Protein AF-A0A538UBH1-F1 (afdb_monomer_lite)

pLDDT: mean 86.29, std 11.15, range [47.81, 98.0]

InterPro domains:
  IPR027417 P-loop containing nucleoside triphosphate hydrolase [G3DSA:3.40.50.300] (1-69)
  IPR031322 Shikimate kinase/gluconokinase [PF01202] (2-63)

Secondary structure (DSSP, 8-state):
--HHHHHHHHGGGGGG-TT-SSHHHHHHHHHHHHHHHHHHT-S-----TT--HHHHHHHHHHHHHTT---

Radius of gyration: 14.11 Å; chains: 1; bounding box: 36×22×31 Å

Sequence (70 aa):
MSPHEAMRRVGHNAERRPLLTEAEAGLEALLRGREDAYRDAADLRVPTDGRTPAQVAQAVVQGLREGSVA

Organism: Eiseniibacteriota bacterium (NCBI:txid2212470)

Foldseek 3Di:
DDLVQVCVVCVVPLVVPPQCPVPRVSSVVVCVVCVVVCVVPDQDDDDCPPHDPVRRVVVVVVCVVVVRRD

Structure (mmCIF, N/CA/C/O backbone):
data_AF-A0A538UBH1-F1
#
_entry.id   AF-A0A538UBH1-F1
#
loop_
_atom_site.group_PDB
_atom_site.id
_atom_site.type_symbol
_atom_site.label_atom_id
_atom_site.label_alt_id
_atom_site.label_comp_id
_atom_site.label_asym_id
_atom_site.label_entity_id
_atom_site.label_seq_id
_atom_site.pdbx_PDB_ins_code
_atom_site.Cartn_x
_atom_site.Cartn_y
_atom_site.Cartn_z
_atom_site.occupancy
_atom_site.B_iso_or_equiv
_atom_site.auth_seq_id
_atom_site.auth_comp_id
_atom_site.auth_asym_id
_atom_site.auth_atom_id
_atom_site.pdbx_PDB_model_num
ATOM 1 N N . MET A 1 1 ? -3.491 2.664 -5.124 1.00 85.00 1 MET A N 1
ATOM 2 C CA . MET A 1 1 ? -2.174 3.321 -5.222 1.00 85.00 1 MET A CA 1
ATOM 3 C C . MET A 1 1 ? -1.839 3.434 -6.693 1.00 85.00 1 MET A C 1
ATOM 5 O O . MET A 1 1 ? -2.043 2.445 -7.386 1.00 85.00 1 MET A O 1
ATOM 9 N N . SER A 1 2 ? -1.377 4.583 -7.179 1.00 86.94 2 SER A N 1
ATOM 10 C CA . SER A 1 2 ? -0.949 4.703 -8.579 1.00 86.94 2 SER A CA 1
ATOM 11 C C . SER A 1 2 ? 0.354 3.928 -8.848 1.00 86.94 2 SER A C 1
ATOM 13 O O . SER A 1 2 ? 1.196 3.811 -7.951 1.00 86.94 2 SER A O 1
ATOM 15 N N . PRO A 1 3 ? 0.573 3.429 -10.081 1.00 86.00 3 PRO A N 1
ATOM 16 C CA . PRO A 1 3 ? 1.841 2.806 -10.468 1.00 86.00 3 PRO A CA 1
ATOM 17 C C . PRO A 1 3 ? 3.056 3.712 -10.227 1.00 86.00 3 PRO A C 1
ATOM 19 O O . PRO A 1 3 ? 4.075 3.250 -9.721 1.00 86.00 3 PRO A O 1
ATOM 22 N N . HIS A 1 4 ? 2.920 5.016 -10.484 1.00 86.69 4 HIS A N 1
ATOM 23 C CA . HIS A 1 4 ? 3.970 6.006 -10.237 1.00 86.69 4 HIS A CA 1
ATOM 24 C C . HIS A 1 4 ? 4.328 6.131 -8.742 1.00 86.69 4 HIS A C 1
ATOM 26 O O . HIS A 1 4 ? 5.503 6.134 -8.369 1.00 86.69 4 HIS A O 1
ATOM 32 N N . GLU A 1 5 ? 3.327 6.184 -7.856 1.00 88.69 5 GLU A N 1
ATOM 33 C CA . GLU A 1 5 ? 3.543 6.172 -6.403 1.00 88.69 5 GLU A CA 1
ATOM 34 C C . GLU A 1 5 ? 4.239 4.881 -5.951 1.00 88.69 5 GLU A C 1
ATOM 36 O O . GLU A 1 5 ? 5.170 4.923 -5.141 1.00 88.69 5 GLU A O 1
ATOM 41 N N . ALA A 1 6 ? 3.808 3.737 -6.488 1.00 88.00 6 ALA A N 1
ATOM 42 C CA . ALA A 1 6 ? 4.408 2.446 -6.189 1.00 88.00 6 ALA A CA 1
ATOM 43 C C . ALA A 1 6 ? 5.876 2.412 -6.635 1.00 88.00 6 ALA A C 1
ATOM 45 O O . ALA A 1 6 ? 6.735 2.047 -5.832 1.00 88.00 6 ALA A O 1
ATOM 46 N N . MET A 1 7 ? 6.177 2.880 -7.852 1.00 85.25 7 MET A N 1
ATOM 47 C CA . MET A 1 7 ? 7.535 2.981 -8.384 1.00 85.25 7 MET A CA 1
ATOM 48 C C . MET A 1 7 ? 8.430 3.815 -7.474 1.00 85.25 7 MET A C 1
ATOM 50 O O . MET A 1 7 ? 9.496 3.357 -7.071 1.00 85.25 7 MET A O 1
ATOM 54 N N . ARG A 1 8 ? 7.975 5.004 -7.060 1.00 86.31 8 ARG A N 1
ATOM 55 C CA . ARG A 1 8 ? 8.755 5.867 -6.164 1.00 86.31 8 ARG A CA 1
ATOM 56 C C . ARG A 1 8 ? 9.139 5.158 -4.859 1.00 86.31 8 ARG A C 1
ATOM 58 O O . ARG A 1 8 ? 10.221 5.392 -4.329 1.00 86.31 8 ARG A O 1
ATOM 65 N N . ARG A 1 9 ? 8.267 4.290 -4.332 1.00 86.69 9 ARG A N 1
ATOM 66 C CA .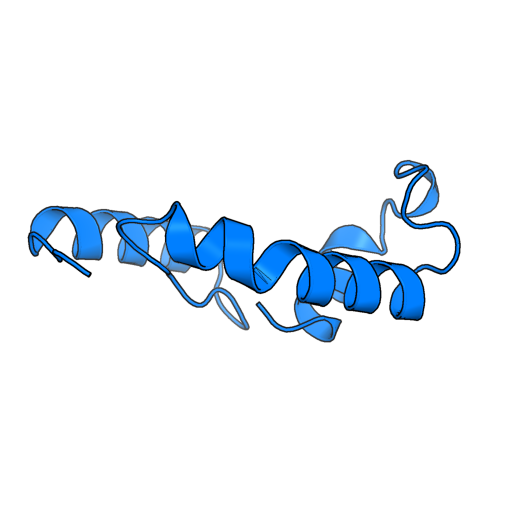 ARG A 1 9 ? 8.513 3.534 -3.088 1.00 86.69 9 ARG A CA 1
ATOM 67 C C . ARG A 1 9 ? 9.422 2.323 -3.289 1.00 86.69 9 ARG A C 1
ATOM 69 O O . ARG A 1 9 ? 10.179 1.984 -2.383 1.00 86.69 9 ARG A O 1
ATOM 76 N N . VAL A 1 10 ? 9.320 1.638 -4.426 1.00 83.50 10 VAL A N 1
ATOM 77 C CA . VAL A 1 10 ? 10.017 0.359 -4.655 1.00 83.50 10 VAL A CA 1
ATOM 78 C C . VAL A 1 10 ? 11.303 0.501 -5.463 1.00 83.50 10 VAL A C 1
ATOM 80 O O . VAL A 1 10 ? 12.167 -0.362 -5.344 1.00 83.50 10 VAL A O 1
ATOM 83 N N . GLY A 1 11 ? 11.450 1.588 -6.224 1.00 72.31 11 GLY A N 1
ATOM 84 C CA . GLY A 1 11 ? 12.546 1.814 -7.166 1.00 72.31 11 GLY A CA 1
ATOM 85 C C . GLY A 1 11 ? 13.933 1.805 -6.523 1.00 72.31 11 GLY A C 1
ATOM 86 O O . GLY A 1 11 ? 14.880 1.351 -7.146 1.00 72.31 11 GLY A O 1
ATOM 87 N N . HIS A 1 12 ? 14.051 2.209 -5.252 1.00 72.62 12 HIS A N 1
ATOM 88 C CA . HIS A 1 12 ? 15.326 2.181 -4.519 1.00 72.62 12 HIS A CA 1
ATOM 89 C C . HIS A 1 12 ? 15.823 0.764 -4.167 1.00 72.62 12 HIS A C 1
ATOM 91 O O . HIS A 1 12 ? 16.962 0.617 -3.755 1.00 72.62 12 HIS A O 1
ATOM 97 N N . ASN A 1 13 ? 14.972 -0.263 -4.269 1.00 75.31 13 ASN A N 1
ATOM 98 C CA . ASN A 1 13 ? 15.341 -1.660 -4.006 1.00 75.31 13 ASN A CA 1
ATOM 99 C C . ASN A 1 13 ? 14.799 -2.595 -5.104 1.00 75.31 13 ASN A C 1
ATOM 101 O O . ASN A 1 13 ? 14.388 -3.727 -4.816 1.00 75.31 13 ASN A O 1
ATOM 105 N N . ALA A 1 14 ? 14.676 -2.103 -6.338 1.00 75.19 14 ALA A N 1
ATOM 106 C CA . ALA A 1 14 ? 14.099 -2.870 -7.441 1.00 75.19 14 ALA A CA 1
ATOM 107 C C . ALA A 1 14 ? 14.951 -4.108 -7.767 1.00 75.19 14 ALA A C 1
ATOM 109 O O . ALA A 1 14 ? 14.415 -5.190 -7.987 1.00 75.19 14 ALA A O 1
ATOM 110 N N . GLU A 1 15 ? 16.273 -3.988 -7.663 1.00 78.94 15 GLU A N 1
ATOM 111 C CA . GLU A 1 15 ? 17.257 -5.059 -7.839 1.00 78.94 15 GLU A CA 1
ATOM 112 C C . GLU A 1 15 ? 17.092 -6.215 -6.840 1.00 78.94 15 GLU A C 1
ATOM 114 O O . GLU A 1 15 ? 17.481 -7.348 -7.115 1.00 78.94 15 GLU A O 1
ATOM 119 N N . ARG A 1 16 ? 16.451 -5.962 -5.691 1.00 82.62 16 ARG A N 1
ATOM 120 C CA . ARG A 1 16 ? 16.122 -6.981 -4.681 1.00 82.62 16 ARG A CA 1
ATOM 121 C C . ARG A 1 16 ? 14.750 -7.620 -4.894 1.00 82.62 16 ARG A C 1
ATOM 123 O O . ARG A 1 16 ? 14.295 -8.390 -4.048 1.00 82.62 16 ARG A O 1
ATOM 130 N N . ARG A 1 17 ? 14.059 -7.285 -5.986 1.00 81.44 17 ARG A N 1
ATOM 131 C CA . ARG A 1 17 ? 12.703 -7.744 -6.299 1.00 81.44 17 ARG A CA 1
ATOM 132 C C . ARG A 1 17 ? 12.724 -8.484 -7.638 1.00 81.44 17 ARG A C 1
ATOM 134 O O . ARG A 1 17 ? 12.473 -7.869 -8.667 1.00 81.44 17 ARG A O 1
ATOM 141 N N . PRO A 1 18 ? 12.941 -9.814 -7.636 1.00 80.69 18 PRO A N 1
ATOM 142 C CA . PRO A 1 18 ? 13.106 -10.607 -8.860 1.00 80.69 18 PRO A CA 1
ATOM 143 C C . PRO A 1 18 ? 11.936 -10.537 -9.850 1.00 80.69 18 PRO A C 1
ATOM 145 O O . PRO A 1 18 ? 12.101 -10.873 -11.012 1.00 80.69 18 PRO A O 1
ATOM 148 N N . LEU A 1 19 ? 10.751 -10.119 -9.393 1.00 78.50 19 LEU A N 1
ATOM 149 C CA . LEU A 1 19 ? 9.551 -9.963 -10.220 1.00 78.50 19 LEU A CA 1
ATOM 150 C C . LEU A 1 19 ? 9.410 -8.563 -10.851 1.00 78.50 19 LEU A C 1
ATOM 152 O O . LEU A 1 19 ? 8.445 -8.327 -11.569 1.00 78.50 19 LEU A O 1
ATOM 156 N N . LEU A 1 20 ? 10.324 -7.628 -10.567 1.00 77.69 20 LEU A N 1
ATOM 157 C CA . LEU A 1 20 ? 10.345 -6.267 -11.123 1.00 77.69 20 LEU A CA 1
ATOM 158 C C . LEU A 1 20 ? 11.458 -6.108 -12.171 1.00 77.69 20 LEU A C 1
ATOM 160 O O . LEU A 1 20 ? 12.213 -5.141 -12.135 1.00 77.69 20 LEU A O 1
ATOM 164 N N . THR A 1 21 ? 11.574 -7.075 -13.086 1.00 65.75 21 THR A N 1
ATOM 165 C CA . THR A 1 21 ? 12.627 -7.117 -14.118 1.00 65.75 21 THR A CA 1
ATOM 166 C C . THR A 1 21 ? 12.561 -5.936 -15.088 1.00 65.75 21 THR A C 1
ATOM 168 O O . THR A 1 21 ? 13.594 -5.370 -15.418 1.00 65.75 21 THR A 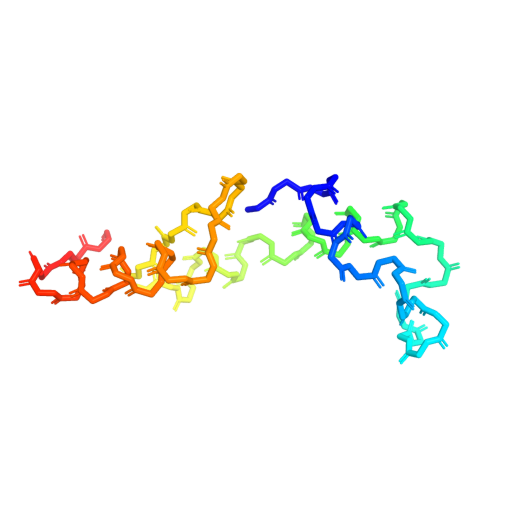O 1
ATOM 171 N N . GLU A 1 22 ? 11.350 -5.518 -15.470 1.00 66.75 22 GLU A N 1
ATOM 172 C CA . GLU A 1 22 ? 11.069 -4.295 -16.233 1.00 66.75 22 GLU A CA 1
ATOM 173 C C . GLU A 1 22 ? 10.353 -3.323 -15.296 1.00 66.75 22 GLU A C 1
ATOM 175 O O . GLU A 1 22 ? 9.130 -3.369 -15.179 1.00 66.75 22 GLU A O 1
ATOM 180 N N . ALA A 1 23 ? 11.113 -2.530 -14.535 1.00 68.88 23 ALA A N 1
ATOM 181 C CA . ALA A 1 23 ? 10.635 -1.920 -13.292 1.00 68.88 23 ALA A CA 1
ATOM 182 C C . ALA A 1 23 ? 9.255 -1.245 -13.415 1.00 68.88 23 ALA A C 1
ATOM 184 O O . ALA A 1 23 ? 8.392 -1.482 -12.573 1.00 68.88 23 ALA A O 1
ATOM 185 N N . GLU A 1 24 ? 9.028 -0.420 -14.443 1.00 69.69 24 GLU A N 1
ATOM 186 C CA . GLU A 1 24 ? 7.792 0.365 -14.583 1.00 69.69 24 GLU A CA 1
ATOM 187 C C . GLU A 1 24 ? 6.661 -0.425 -15.246 1.00 69.69 24 GLU A C 1
ATOM 189 O O . GLU A 1 24 ? 5.606 -0.611 -14.636 1.00 69.69 24 GLU A O 1
ATOM 194 N N . ALA A 1 25 ? 6.904 -0.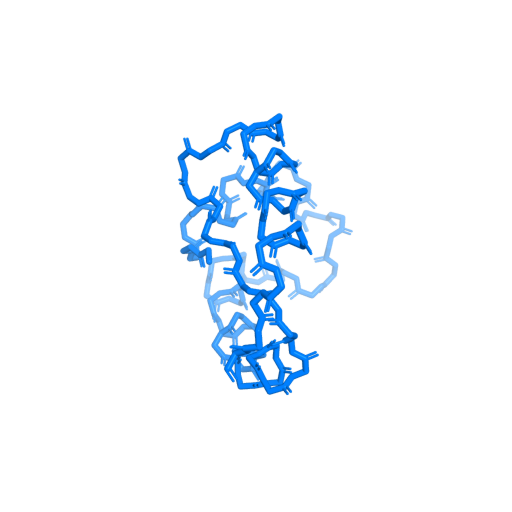974 -16.438 1.00 75.56 25 ALA A N 1
ATOM 195 C CA . ALA A 1 25 ? 5.911 -1.756 -17.173 1.00 75.56 25 ALA A CA 1
ATOM 196 C C . ALA A 1 25 ? 5.499 -3.036 -16.420 1.00 75.56 25 ALA A C 1
ATOM 198 O O . ALA A 1 25 ? 4.322 -3.399 -16.382 1.00 75.56 25 ALA A O 1
ATOM 199 N N . GLY A 1 26 ? 6.454 -3.700 -15.767 1.00 82.25 26 GLY A N 1
ATOM 200 C CA . GLY A 1 26 ? 6.213 -4.879 -14.941 1.00 82.25 26 GLY A CA 1
ATOM 201 C C . GLY A 1 26 ? 5.417 -4.550 -13.681 1.00 82.25 26 GLY A C 1
ATOM 202 O O . GLY A 1 26 ? 4.486 -5.277 -13.338 1.00 82.25 26 GLY A O 1
ATOM 203 N N . LEU A 1 27 ? 5.715 -3.433 -13.010 1.00 83.88 27 LEU A N 1
ATOM 204 C CA . LEU A 1 27 ? 4.956 -3.010 -11.832 1.00 83.88 27 LEU A CA 1
ATOM 205 C C . LEU A 1 27 ? 3.514 -2.639 -12.187 1.00 83.88 27 LEU A C 1
ATOM 207 O O . LEU A 1 27 ? 2.595 -3.040 -11.472 1.00 83.88 27 LEU A O 1
ATOM 211 N N . GLU A 1 28 ? 3.302 -1.916 -13.286 1.00 86.25 28 GLU A N 1
ATOM 212 C CA . GLU A 1 28 ? 1.959 -1.581 -13.757 1.00 86.25 28 GLU A CA 1
ATOM 213 C C . GLU A 1 28 ? 1.156 -2.839 -14.113 1.00 86.25 28 GLU A C 1
ATOM 215 O O . GLU A 1 28 ? 0.023 -2.996 -13.650 1.00 86.25 28 GLU A O 1
ATOM 220 N N . ALA A 1 29 ? 1.750 -3.769 -14.870 1.00 87.62 29 ALA A N 1
ATOM 221 C CA . ALA A 1 29 ? 1.107 -5.032 -15.229 1.00 87.62 29 ALA A CA 1
ATOM 222 C C . ALA A 1 29 ? 0.729 -5.857 -13.988 1.00 87.62 29 ALA A C 1
ATOM 224 O O . ALA A 1 29 ? -0.376 -6.398 -13.913 1.00 87.62 29 ALA A O 1
ATOM 225 N N . LEU A 1 30 ? 1.611 -5.910 -12.984 1.00 88.25 30 LEU A N 1
ATOM 226 C CA . LEU A 1 30 ? 1.340 -6.587 -11.716 1.00 88.25 30 LEU A CA 1
ATOM 227 C C . LEU A 1 30 ? 0.217 -5.917 -10.921 1.00 88.25 30 LEU A C 1
ATOM 229 O O . LEU A 1 30 ? -0.609 -6.622 -10.347 1.00 88.25 30 LEU A O 1
ATOM 233 N N . LEU A 1 31 ? 0.179 -4.584 -10.856 1.00 89.19 31 LEU A N 1
ATOM 234 C CA . LEU A 1 31 ? -0.886 -3.865 -10.153 1.00 89.19 31 LEU A CA 1
ATOM 235 C C . LEU A 1 31 ? -2.237 -4.096 -10.827 1.00 89.19 31 LEU A C 1
ATOM 237 O O . LEU A 1 31 ? -3.194 -4.450 -10.143 1.00 89.19 31 LEU A O 1
ATOM 241 N N . ARG A 1 32 ? -2.290 -3.980 -12.158 1.00 90.00 32 ARG A N 1
ATOM 242 C CA . ARG A 1 32 ? -3.508 -4.212 -12.941 1.00 90.00 32 ARG A CA 1
ATOM 243 C C . ARG A 1 32 ? -4.006 -5.648 -12.794 1.00 90.00 32 ARG A C 1
ATOM 245 O O . ARG A 1 32 ? -5.171 -5.864 -12.497 1.00 90.00 32 ARG A O 1
ATOM 252 N N . GLY A 1 33 ? -3.118 -6.634 -12.930 1.00 91.81 33 GLY A N 1
ATOM 253 C CA . GLY A 1 33 ? -3.484 -8.049 -12.818 1.00 91.81 33 GLY A CA 1
ATOM 254 C C . GLY A 1 33 ? -3.930 -8.483 -11.416 1.00 91.81 33 GLY A C 1
ATOM 255 O O . GLY A 1 33 ? -4.549 -9.533 -11.275 1.00 91.81 33 GLY A O 1
ATOM 256 N N . ARG A 1 34 ? -3.618 -7.704 -10.373 1.00 93.12 34 ARG A N 1
ATOM 257 C CA . ARG A 1 34 ? -3.997 -7.999 -8.980 1.00 93.12 34 ARG A CA 1
ATOM 258 C C . ARG A 1 34 ? -5.164 -7.157 -8.476 1.00 93.12 34 ARG A C 1
ATOM 260 O O . ARG A 1 34 ? -5.645 -7.420 -7.378 1.00 93.12 34 ARG A O 1
ATOM 267 N N . GLU A 1 35 ? -5.591 -6.150 -9.235 1.00 91.50 35 GLU A N 1
ATOM 268 C CA . GLU A 1 35 ? -6.579 -5.170 -8.786 1.00 91.50 35 GLU A CA 1
ATOM 269 C C . GLU A 1 35 ? -7.890 -5.832 -8.364 1.00 91.50 35 GLU A C 1
ATOM 271 O O . GLU A 1 35 ? -8.388 -5.550 -7.274 1.00 91.50 35 GLU A O 1
ATOM 276 N N . ASP A 1 36 ? -8.395 -6.759 -9.179 1.00 94.50 36 ASP A N 1
ATOM 277 C CA . ASP A 1 36 ? -9.630 -7.484 -8.888 1.00 94.50 36 ASP A CA 1
ATOM 278 C C . ASP A 1 36 ? -9.499 -8.323 -7.614 1.00 94.50 36 ASP A C 1
ATOM 280 O O . ASP A 1 36 ? -10.283 -8.159 -6.685 1.00 94.50 36 ASP A O 1
ATOM 284 N N . ALA A 1 37 ? -8.438 -9.127 -7.502 1.00 96.19 37 ALA A N 1
ATOM 285 C CA . ALA A 1 37 ? -8.202 -9.959 -6.323 1.00 96.19 37 ALA A CA 1
ATOM 286 C C . ALA A 1 37 ? -8.064 -9.133 -5.030 1.00 96.19 37 ALA A C 1
ATOM 288 O O . ALA A 1 37 ? -8.568 -9.530 -3.982 1.00 96.19 37 ALA A O 1
ATOM 289 N N . TYR A 1 38 ? -7.395 -7.976 -5.086 1.00 94.25 38 TYR A N 1
ATOM 290 C CA . TYR A 1 38 ? -7.280 -7.076 -3.936 1.00 94.25 38 TYR A CA 1
ATOM 291 C C . TYR A 1 38 ? -8.584 -6.365 -3.601 1.00 94.25 38 TYR A C 1
ATOM 293 O O . TYR A 1 38 ? -8.834 -6.097 -2.429 1.00 94.25 38 TYR A O 1
ATOM 301 N N . ARG A 1 39 ? -9.400 -6.030 -4.602 1.00 93.56 39 ARG A N 1
ATOM 302 C CA . ARG A 1 39 ? -10.707 -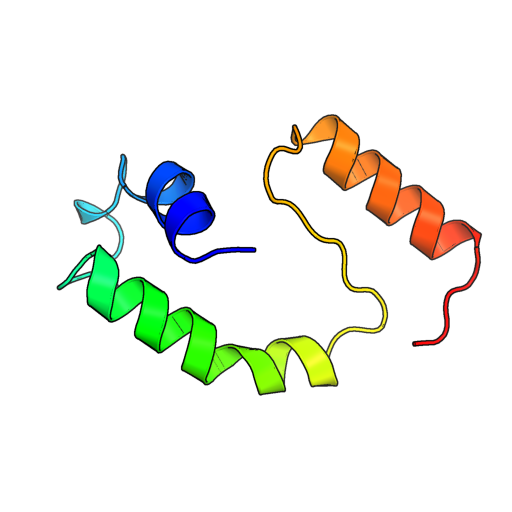5.421 -4.374 1.00 93.56 39 ARG A CA 1
ATOM 303 C C . ARG A 1 39 ? -11.665 -6.413 -3.734 1.00 93.56 39 ARG A C 1
ATOM 305 O O . ARG A 1 39 ? -12.312 -6.054 -2.759 1.00 93.56 39 ARG A O 1
ATOM 312 N N . ASP A 1 40 ? -11.733 -7.621 -4.272 1.00 95.69 40 ASP A N 1
ATOM 313 C CA . ASP A 1 40 ? -12.734 -8.611 -3.885 1.00 95.69 40 ASP A CA 1
ATOM 314 C C . ASP A 1 40 ? -12.446 -9.204 -2.494 1.00 95.69 40 ASP A C 1
ATOM 316 O O . ASP A 1 40 ? -13.366 -9.598 -1.786 1.00 95.69 40 ASP A O 1
ATOM 320 N N . ALA A 1 41 ? -11.177 -9.232 -2.074 1.00 96.38 41 ALA A N 1
ATOM 321 C CA . ALA A 1 41 ? -10.772 -9.734 -0.760 1.00 96.38 41 ALA A CA 1
ATOM 322 C C . ALA A 1 41 ? -10.802 -8.684 0.369 1.00 96.38 41 ALA A C 1
ATOM 324 O O . ALA A 1 41 ? -10.553 -9.041 1.519 1.00 96.38 41 ALA A O 1
ATOM 325 N N . ALA A 1 42 ? -11.007 -7.398 0.067 1.00 94.75 42 ALA A N 1
ATOM 326 C CA . ALA A 1 42 ? -10.830 -6.324 1.042 1.00 94.75 42 ALA A CA 1
ATOM 327 C C . ALA A 1 42 ? -12.161 -5.782 1.577 1.00 94.75 42 ALA A C 1
ATOM 329 O O . ALA A 1 42 ? -12.912 -5.151 0.838 1.00 94.75 42 ALA A O 1
ATOM 330 N N . ASP A 1 43 ? -12.367 -5.885 2.892 1.00 93.88 43 ASP A N 1
ATOM 331 C CA . ASP A 1 43 ? -13.482 -5.223 3.591 1.00 93.88 43 ASP A CA 1
ATOM 332 C C . ASP A 1 43 ? -13.301 -3.694 3.666 1.00 93.88 43 ASP A C 1
ATOM 334 O O . ASP A 1 43 ? -14.257 -2.936 3.799 1.00 93.88 43 ASP A O 1
ATOM 338 N N . LEU A 1 44 ? -12.053 -3.217 3.573 1.00 94.31 44 LEU A N 1
ATOM 339 C CA . LEU A 1 44 ? -11.701 -1.799 3.603 1.00 94.31 44 LEU A CA 1
ATOM 340 C C . LEU A 1 44 ? -10.574 -1.504 2.612 1.00 94.31 44 LEU A C 1
ATOM 342 O O . LEU A 1 44 ? -9.530 -2.157 2.610 1.00 94.31 44 LEU A O 1
ATOM 346 N N . ARG A 1 45 ? -10.741 -0.443 1.815 1.00 94.12 45 ARG A N 1
ATOM 347 C CA . ARG A 1 45 ? -9.718 0.046 0.881 1.00 94.12 45 ARG A CA 1
ATOM 348 C C . ARG A 1 45 ? -9.353 1.491 1.193 1.00 94.12 45 ARG A C 1
ATOM 350 O O . ARG A 1 45 ? -10.206 2.372 1.185 1.00 94.12 45 ARG A O 1
ATOM 357 N N . VAL A 1 46 ? -8.064 1.745 1.416 1.00 94.94 46 VAL A N 1
ATOM 358 C CA . VAL A 1 46 ? -7.541 3.081 1.736 1.00 94.94 46 VAL A CA 1
ATOM 359 C C . VAL A 1 46 ? -6.615 3.562 0.616 1.00 94.94 46 VAL A C 1
ATOM 361 O O . VAL A 1 46 ? -5.569 2.949 0.387 1.00 94.94 46 VAL A O 1
ATOM 364 N N . PRO A 1 47 ? -6.935 4.670 -0.077 1.00 93.06 47 PRO A N 1
ATOM 365 C CA . PRO A 1 47 ? -6.006 5.307 -1.004 1.00 93.06 47 PRO A CA 1
ATOM 366 C C . PRO A 1 47 ? -4.767 5.818 -0.259 1.00 93.06 47 PRO A C 1
ATOM 368 O O . PRO A 1 47 ? -4.881 6.496 0.762 1.00 93.06 47 PRO A O 1
ATOM 371 N N . THR A 1 48 ? -3.577 5.508 -0.771 1.00 95.12 48 THR A N 1
ATOM 372 C CA . THR A 1 48 ? -2.300 5.800 -0.093 1.00 95.12 48 THR A CA 1
ATOM 373 C C . THR A 1 48 ? -1.439 6.850 -0.790 1.00 95.12 48 THR A C 1
ATOM 375 O O . THR A 1 48 ? -0.371 7.185 -0.277 1.00 95.12 48 THR A O 1
ATOM 378 N N . ASP A 1 49 ? -1.850 7.326 -1.963 1.00 93.88 49 ASP A N 1
ATOM 379 C CA . ASP A 1 49 ? -1.068 8.267 -2.770 1.00 93.88 49 ASP A CA 1
ATOM 380 C C . ASP A 1 49 ? -0.941 9.608 -2.046 1.00 93.88 49 ASP A C 1
ATOM 382 O O . ASP A 1 49 ? -1.912 10.111 -1.479 1.00 93.88 49 ASP A O 1
ATOM 386 N N . GLY A 1 50 ? 0.278 10.153 -2.007 1.00 93.06 50 GLY A N 1
ATOM 387 C CA . GLY A 1 50 ? 0.573 11.409 -1.309 1.00 93.06 50 GLY A CA 1
ATOM 388 C C . GLY A 1 50 ? 0.414 11.372 0.218 1.00 93.06 50 GLY A C 1
ATOM 389 O O . GLY A 1 50 ? 0.579 12.405 0.861 1.00 93.06 50 GLY A O 1
ATOM 390 N N . ARG A 1 51 ? 0.116 10.211 0.819 1.00 95.19 51 ARG A N 1
ATOM 391 C CA . ARG A 1 51 ? -0.046 10.070 2.274 1.00 95.19 51 ARG A CA 1
ATOM 392 C C . ARG A 1 51 ? 1.225 9.566 2.941 1.00 95.19 51 ARG A C 1
ATOM 394 O O . ARG A 1 51 ? 1.892 8.655 2.447 1.00 95.19 51 ARG A O 1
ATOM 401 N N . THR A 1 52 ? 1.508 10.106 4.120 1.00 95.62 52 THR A N 1
ATOM 402 C CA . THR A 1 52 ? 2.523 9.559 5.022 1.00 95.62 52 THR A CA 1
ATOM 403 C C . THR A 1 52 ? 2.037 8.248 5.651 1.00 95.62 52 THR A C 1
ATOM 405 O O . THR A 1 52 ? 0.827 8.010 5.736 1.00 95.62 52 THR A O 1
ATOM 408 N N . PRO A 1 53 ? 2.945 7.395 6.159 1.00 96.12 53 PRO A N 1
ATOM 409 C CA . PRO A 1 53 ? 2.554 6.176 6.866 1.00 96.12 53 PRO A CA 1
ATOM 410 C C . PRO A 1 53 ? 1.586 6.426 8.034 1.00 96.12 53 PRO A C 1
ATOM 412 O O . PRO A 1 53 ? 0.621 5.684 8.191 1.00 96.12 53 PRO A O 1
ATOM 415 N N . ALA A 1 54 ? 1.789 7.501 8.806 1.00 98.00 54 ALA A N 1
ATOM 416 C CA . ALA A 1 54 ? 0.919 7.855 9.929 1.00 98.00 54 ALA A CA 1
ATOM 417 C C . ALA A 1 54 ? -0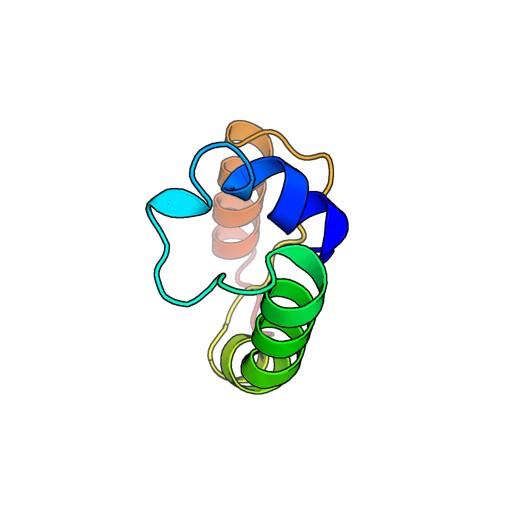.509 8.204 9.473 1.00 98.00 54 ALA A C 1
ATOM 419 O O . ALA A 1 54 ? -1.477 7.741 10.070 1.00 98.00 54 ALA A O 1
ATOM 420 N N . GLN A 1 55 ? -0.645 8.956 8.376 1.00 97.81 55 GLN A N 1
ATOM 421 C CA . GLN A 1 55 ? -1.950 9.291 7.795 1.00 97.81 55 GLN A CA 1
ATOM 422 C C . GLN A 1 55 ? -2.676 8.051 7.261 1.00 97.81 55 GLN A C 1
ATOM 424 O O . GLN A 1 55 ? -3.891 7.931 7.411 1.00 97.81 55 GLN A O 1
ATOM 429 N N . VAL A 1 56 ? -1.945 7.114 6.647 1.00 97.38 56 VAL A N 1
ATOM 430 C CA . VAL A 1 56 ? -2.520 5.836 6.200 1.00 97.38 56 VAL A CA 1
ATOM 431 C C . VAL A 1 56 ? -2.996 5.016 7.400 1.00 97.38 56 VAL A C 1
ATOM 433 O O . VAL A 1 56 ? -4.132 4.550 7.395 1.00 97.38 56 VAL A O 1
ATOM 436 N N . ALA A 1 57 ? -2.173 4.888 8.444 1.00 97.44 57 ALA A N 1
ATOM 437 C CA . ALA A 1 57 ? -2.533 4.152 9.654 1.00 97.44 57 ALA A CA 1
ATOM 438 C C . ALA A 1 57 ? -3.775 4.743 10.339 1.00 97.44 57 ALA A C 1
ATOM 440 O O . ALA A 1 57 ? -4.687 4.005 10.710 1.00 97.44 57 ALA A O 1
ATOM 441 N N . GLN A 1 58 ? -3.849 6.072 10.446 1.00 97.69 58 GLN A N 1
ATOM 442 C CA . GLN A 1 58 ? -5.011 6.756 11.004 1.00 97.69 58 GLN A CA 1
ATOM 443 C C . GLN A 1 58 ? -6.283 6.473 10.196 1.00 97.69 58 GLN A C 1
ATOM 445 O O . GLN A 1 58 ? -7.313 6.161 10.787 1.00 97.69 58 GLN A O 1
ATOM 450 N N . ALA A 1 59 ? -6.207 6.522 8.862 1.00 96.44 59 ALA A N 1
ATOM 451 C CA . ALA A 1 59 ? -7.346 6.237 7.993 1.00 96.44 59 ALA A CA 1
ATOM 452 C C . ALA A 1 59 ? -7.843 4.787 8.123 1.00 96.44 59 ALA A C 1
ATOM 454 O O . ALA A 1 59 ? -9.048 4.556 8.117 1.00 96.44 59 ALA A O 1
ATOM 455 N N . VAL A 1 60 ? -6.936 3.817 8.292 1.00 96.19 60 VAL A N 1
ATOM 456 C CA . VAL A 1 60 ? -7.311 2.416 8.552 1.00 96.19 60 VAL A CA 1
ATOM 457 C C . VAL A 1 60 ? -8.042 2.292 9.888 1.00 96.19 60 VAL A C 1
ATOM 459 O O . VAL A 1 60 ? -9.134 1.735 9.938 1.00 96.19 60 VAL A O 1
ATOM 462 N N . VAL A 1 61 ? -7.479 2.847 10.968 1.00 96.75 61 VAL A N 1
ATOM 463 C CA . VAL A 1 61 ? -8.105 2.797 12.303 1.00 96.75 61 VAL A CA 1
ATOM 464 C C . VAL A 1 61 ? -9.475 3.473 12.298 1.00 96.75 61 VAL A C 1
ATOM 466 O O . VAL A 1 61 ? -10.403 2.980 12.934 1.00 96.75 61 VAL A O 1
ATOM 469 N N . GLN A 1 62 ? -9.610 4.590 11.586 1.00 95.69 62 GLN A N 1
ATOM 470 C CA . GLN A 1 62 ? -10.880 5.288 11.446 1.00 95.69 62 GLN A CA 1
ATOM 471 C C . GLN A 1 62 ? -11.912 4.442 10.685 1.00 95.69 62 GLN A C 1
ATOM 473 O O . GLN A 1 62 ? -13.001 4.228 11.209 1.00 95.69 62 GLN A O 1
ATOM 478 N N . GLY A 1 63 ? -11.554 3.885 9.523 1.00 93.94 63 GLY A N 1
ATOM 479 C CA . GLY A 1 63 ? -12.467 3.051 8.732 1.00 93.94 63 GLY A CA 1
ATOM 480 C C . GLY A 1 63 ? -12.948 1.801 9.478 1.00 93.94 63 GLY A C 1
ATOM 481 O O . GLY A 1 63 ? -14.118 1.436 9.385 1.00 93.94 63 GLY A O 1
ATOM 482 N N . LEU A 1 64 ? -12.079 1.194 10.295 1.00 92.94 64 LEU A N 1
ATOM 483 C CA . LEU A 1 64 ? -12.450 0.066 11.157 1.00 92.94 64 LEU A CA 1
ATOM 484 C C . LEU A 1 64 ? -13.429 0.464 12.274 1.00 92.94 64 LEU A C 1
ATOM 486 O O . LEU A 1 64 ? -14.290 -0.329 12.644 1.00 92.94 64 LEU A O 1
ATOM 490 N N . ARG A 1 65 ? -13.316 1.682 12.824 1.00 91.19 65 ARG A N 1
ATOM 491 C CA . ARG A 1 65 ? -14.217 2.186 13.879 1.00 91.19 65 ARG A CA 1
ATOM 492 C C . ARG A 1 65 ? -15.592 2.568 13.351 1.00 91.19 65 ARG A C 1
ATOM 494 O O . ARG A 1 65 ? -16.575 2.407 14.063 1.00 91.19 65 ARG A O 1
ATOM 501 N N . GLU A 1 66 ? -15.649 3.080 12.128 1.00 86.69 66 GLU A N 1
ATOM 502 C CA . GLU A 1 66 ? -16.892 3.493 11.471 1.00 86.69 66 GLU A CA 1
ATOM 503 C C . GLU A 1 66 ? -17.712 2.295 10.963 1.00 86.69 66 GLU A C 1
ATOM 505 O O . GLU A 1 66 ? -18.825 2.480 10.481 1.00 86.69 66 GLU A O 1
ATOM 510 N N . GLY A 1 67 ? -17.197 1.065 11.112 1.00 70.38 67 GLY A N 1
ATOM 511 C CA . GLY A 1 67 ? -17.918 -0.153 10.755 1.00 70.38 67 GLY A CA 1
ATOM 512 C C . GLY A 1 67 ? -18.234 -0.220 9.266 1.00 70.38 67 GLY A C 1
ATOM 513 O O . GLY A 1 67 ? -19.326 -0.648 8.900 1.00 70.38 67 GLY A O 1
ATOM 514 N N . SER A 1 68 ? -17.313 0.241 8.411 1.00 59.81 68 SER A N 1
ATOM 515 C CA . SER A 1 68 ? -17.507 0.147 6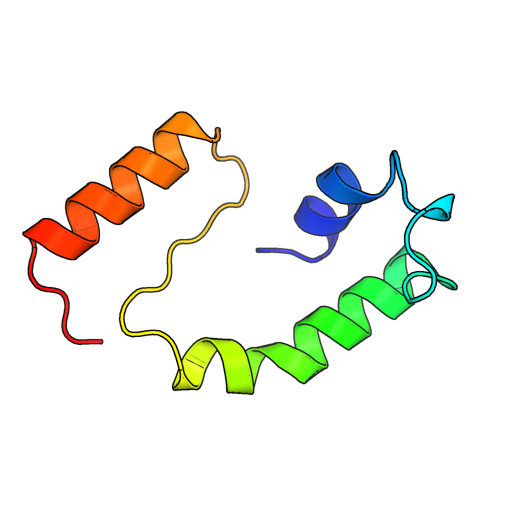.964 1.00 59.81 68 SER A CA 1
ATOM 516 C C . SER A 1 68 ? -17.636 -1.317 6.543 1.00 59.81 68 SER A C 1
ATOM 518 O O . SER A 1 68 ? -16.663 -2.067 6.547 1.00 59.81 68 SER A O 1
ATOM 520 N N . VAL A 1 69 ? -18.870 -1.679 6.195 1.00 50.97 69 VAL A N 1
ATOM 521 C CA . VAL A 1 69 ? -19.220 -2.745 5.260 1.00 50.97 69 VAL A CA 1
ATOM 522 C C . VAL A 1 69 ? -19.046 -2.129 3.871 1.00 50.97 69 VAL A C 1
ATOM 524 O O . VAL A 1 69 ? -19.678 -1.110 3.581 1.00 50.97 69 VAL A O 1
ATOM 527 N N . ALA A 1 70 ? -18.121 -2.676 3.083 1.00 47.81 70 ALA A N 1
ATOM 528 C CA . ALA A 1 70 ? -17.911 -2.293 1.687 1.00 47.81 70 ALA A CA 1
ATOM 529 C C . ALA A 1 70 ? -19.138 -2.587 0.811 1.00 47.81 70 ALA A C 1
ATOM 531 O O . ALA A 1 70 ? -19.854 -3.574 1.100 1.00 47.81 70 ALA A O 1
#